Protein AF-E5RIB2-F1 (afdb_monomer_lite)

Foldseek 3Di:
DVVVVVVVVVVVVVVVVVVVVVVVVVVVVVVVVVVVCCVVVVLAADDPVDPQKDKDWDWDQDQQWIKIWIKIFGHDPPDPPDDTPIDFHAHNVSHGQMDIDDDGLVVCVVPVVCSCVRCVVNVVSHD

Sequence (127 aa):
MVISVLAAAVSLLYFSVVIIRNKYGRLTRDKKFQRYLARVTDIEATDTNNPNVNYGIVVDCGSSGSRVFVYCWPRHNGNPHDLLDIRQMRDKNRKPVVMKIKPGISEFATSPEKVSDYISPLLNFAA

InterPro domains:
  IPR000407 Nucleoside phosphatase GDA1/CD39 [PF01150] (49-126)
  IPR000407 Nucleoside phosphatase GDA1/CD39 [PTHR11782] (5-126)

Radius of gyration: 26.21 Å; chains: 1; bounding box: 69×36×65 Å

Secondary structure (DSSP, 8-state):
-HHHHHHHHHHHHHHHHHHHHHHHHHHHHHHHHHHHHHHHH--PPP-TT-TTEEEEEEEEEETTEEEEEEEEEEPP-S-TTPPP--EE-B-TTS-B-EEE-SS-GGGGTT-GGGHHHHHHHHHHHH-

pLDDT: mean 93.94, std 5.9, range [70.38, 98.62]

Organism: Homo sapiens (NCBI:txid9606)

Structure (mmCIF, N/CA/C/O backbone):
data_AF-E5RIB2-F1
#
_entry.id   AF-E5RIB2-F1
#
loop_
_atom_site.group_PDB
_atom_site.id
_atom_site.type_symbol
_atom_site.label_atom_id
_atom_site.label_alt_id
_atom_site.label_comp_id
_atom_site.label_asym_id
_atom_site.label_entity_id
_atom_site.label_seq_id
_atom_site.pdbx_PDB_ins_code
_atom_site.Cartn_x
_atom_site.Cartn_y
_atom_site.Cartn_z
_atom_site.occupancy
_atom_site.B_iso_or_equiv
_atom_site.auth_seq_id
_atom_site.auth_comp_id
_atom_site.auth_asym_id
_atom_site.auth_atom_id
_atom_site.pdbx_PDB_model_num
ATOM 1 N N . MET A 1 1 ? 55.031 19.728 -34.827 1.00 70.38 1 MET A N 1
ATOM 2 C CA . MET A 1 1 ? 54.217 18.568 -35.260 1.00 70.38 1 MET A CA 1
ATOM 3 C C . MET A 1 1 ? 53.771 17.690 -34.089 1.00 70.38 1 MET A C 1
ATOM 5 O O . MET A 1 1 ? 52.587 17.425 -33.976 1.00 70.38 1 MET A O 1
ATOM 9 N N . VAL A 1 2 ? 54.662 17.277 -33.179 1.00 78.50 2 VAL A N 1
ATOM 10 C CA . VAL A 1 2 ? 54.293 16.397 -32.045 1.00 78.50 2 VAL A CA 1
ATOM 11 C C . VAL A 1 2 ? 53.348 17.074 -31.037 1.00 78.50 2 VAL A C 1
ATOM 13 O O . VAL A 1 2 ? 52.332 16.496 -30.670 1.00 78.50 2 VAL A O 1
ATOM 16 N N . ILE A 1 3 ? 53.618 18.328 -30.655 1.00 82.75 3 ILE A N 1
ATOM 17 C CA . ILE A 1 3 ? 52.789 19.084 -29.691 1.00 82.75 3 ILE A CA 1
ATOM 18 C C . ILE A 1 3 ? 51.365 19.309 -30.220 1.00 82.75 3 ILE A C 1
ATOM 20 O O . ILE A 1 3 ? 50.396 19.142 -29.487 1.00 82.75 3 ILE A O 1
ATOM 24 N N . SER A 1 4 ? 51.225 19.637 -31.506 1.00 82.25 4 SER A N 1
ATOM 25 C CA . SER A 1 4 ? 49.922 19.848 -32.144 1.00 82.25 4 SER A CA 1
ATOM 26 C C . SER A 1 4 ? 49.103 18.558 -32.235 1.00 82.25 4 SER A C 1
ATOM 28 O O . SER A 1 4 ? 47.893 18.589 -32.034 1.00 82.25 4 SER A O 1
ATOM 30 N N . VAL A 1 5 ? 49.756 17.415 -32.476 1.00 89.19 5 VAL A N 1
ATOM 31 C CA . VAL A 1 5 ? 49.099 16.097 -32.474 1.00 89.19 5 VAL A CA 1
ATOM 32 C C . VAL A 1 5 ? 48.643 15.716 -31.062 1.00 89.19 5 VAL A C 1
ATOM 34 O O . VAL A 1 5 ? 47.512 15.270 -30.886 1.00 89.19 5 VAL A O 1
ATOM 37 N N . LEU A 1 6 ? 49.475 15.960 -30.045 1.00 90.31 6 LEU A N 1
ATOM 38 C CA . LEU A 1 6 ? 49.123 15.740 -28.638 1.00 90.31 6 LEU A CA 1
ATOM 39 C C . LEU A 1 6 ? 47.939 16.610 -28.195 1.00 90.31 6 LEU A C 1
ATOM 41 O O . LEU A 1 6 ? 46.993 16.102 -27.597 1.00 90.31 6 LEU A O 1
ATOM 45 N N . ALA A 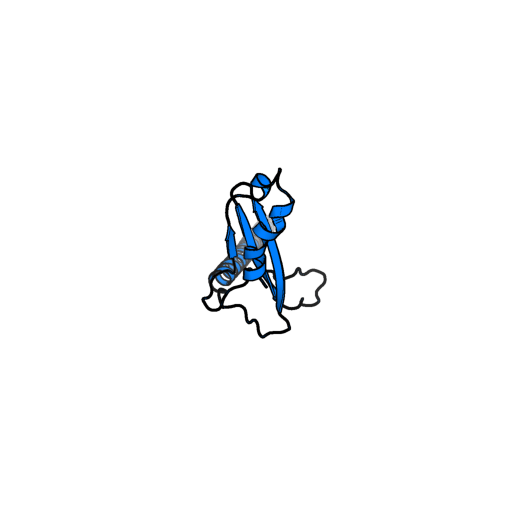1 7 ? 47.947 17.899 -28.541 1.00 90.00 7 ALA A N 1
ATOM 46 C CA . ALA A 1 7 ? 46.851 18.813 -28.226 1.00 90.00 7 ALA A CA 1
ATOM 47 C C . ALA A 1 7 ? 45.532 18.395 -28.902 1.00 90.00 7 ALA A C 1
ATOM 49 O O . ALA A 1 7 ? 44.472 18.425 -28.269 1.00 90.00 7 ALA A O 1
ATOM 50 N N . ALA A 1 8 ? 45.590 17.950 -30.161 1.00 91.50 8 ALA A N 1
ATOM 51 C CA . ALA A 1 8 ? 44.427 17.430 -30.875 1.00 91.50 8 ALA A CA 1
ATOM 52 C C . ALA A 1 8 ? 43.883 16.143 -30.229 1.00 91.50 8 ALA A C 1
ATOM 54 O O . ALA A 1 8 ? 42.672 16.018 -30.040 1.00 91.50 8 ALA A O 1
ATOM 55 N N . ALA A 1 9 ? 44.762 15.222 -29.821 1.00 92.50 9 ALA A N 1
ATOM 56 C CA . ALA A 1 9 ? 44.374 13.984 -29.146 1.00 92.50 9 ALA A CA 1
ATOM 57 C C . ALA A 1 9 ? 43.713 14.243 -27.780 1.00 92.50 9 ALA A C 1
ATOM 59 O O . ALA A 1 9 ? 42.668 13.664 -27.482 1.00 92.50 9 ALA A O 1
ATOM 60 N N . VAL A 1 10 ? 44.265 15.160 -26.976 1.00 93.81 10 VAL A N 1
ATOM 61 C CA . VAL A 1 10 ? 43.679 15.563 -25.684 1.00 93.81 10 VAL A CA 1
ATOM 62 C 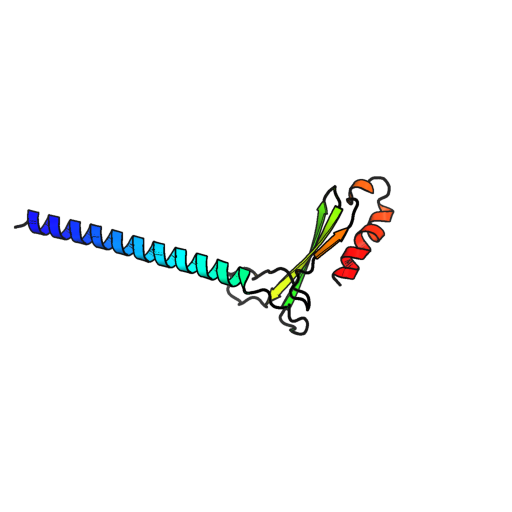C . VAL A 1 10 ? 42.321 16.234 -25.882 1.00 93.81 10 VAL A C 1
ATOM 64 O O . VAL A 1 10 ? 41.378 15.938 -25.150 1.00 93.81 10 VAL A O 1
ATOM 67 N N . SER A 1 11 ? 42.188 17.085 -26.901 1.00 92.25 11 SER A N 1
ATOM 68 C CA . SER A 1 11 ? 40.917 17.743 -27.223 1.00 92.25 11 SER A CA 1
ATOM 69 C C . SER A 1 11 ? 39.846 16.722 -27.621 1.00 92.25 11 SER A C 1
ATOM 71 O O . SER A 1 11 ? 38.732 16.768 -27.104 1.00 92.25 11 SER A O 1
ATOM 73 N N . LEU A 1 12 ? 40.184 15.746 -28.470 1.00 94.31 12 LEU A N 1
ATOM 74 C CA . LEU A 1 12 ? 39.289 14.643 -28.848 1.00 94.31 12 LEU A CA 1
ATOM 75 C C . LEU A 1 12 ? 38.868 13.791 -27.643 1.00 94.31 12 LEU A C 1
ATOM 77 O O . LEU A 1 12 ? 37.688 13.461 -27.495 1.00 94.31 12 LEU A O 1
ATOM 81 N N . LEU A 1 13 ? 39.805 13.473 -26.748 1.00 93.62 13 LEU A N 1
ATOM 82 C CA . LEU A 1 13 ? 39.509 12.775 -25.495 1.00 93.62 13 LEU A CA 1
ATOM 83 C C . LEU A 1 13 ? 38.560 13.592 -24.612 1.00 93.62 13 LEU A C 1
ATOM 85 O O . LEU A 1 13 ? 37.562 13.061 -24.132 1.00 93.62 13 LEU A O 1
ATOM 89 N N . TYR A 1 14 ? 38.795 14.894 -24.464 1.00 94.38 14 TYR A N 1
ATOM 90 C CA . TYR A 1 14 ? 37.913 15.770 -23.699 1.00 94.38 14 TYR A CA 1
ATOM 91 C C . TYR A 1 14 ? 36.495 15.821 -24.289 1.00 94.38 14 TYR A C 1
ATOM 93 O O . TYR A 1 14 ? 35.518 15.585 -23.574 1.00 94.38 14 TYR A O 1
ATOM 101 N N . PHE A 1 15 ? 36.362 16.048 -25.601 1.00 92.62 15 PHE A N 1
ATOM 102 C CA . PHE A 1 15 ? 35.056 16.083 -26.266 1.00 92.62 15 PHE A CA 1
ATOM 103 C C . PHE A 1 15 ? 34.325 14.742 -26.191 1.00 92.62 15 PHE A C 1
ATOM 105 O O . PHE A 1 15 ? 33.119 14.724 -25.935 1.00 92.62 15 PHE A O 1
ATOM 112 N N . SER A 1 16 ? 35.029 13.618 -26.348 1.00 90.25 16 SER A N 1
ATOM 113 C CA . SER A 1 16 ? 34.409 12.295 -26.219 1.00 90.25 16 SER A CA 1
ATOM 114 C C . SER A 1 16 ? 33.870 12.066 -24.804 1.00 90.25 16 SER A C 1
ATOM 116 O O . SER A 1 16 ? 32.717 11.657 -24.658 1.00 90.25 16 SER A O 1
ATOM 118 N N . VAL A 1 17 ? 34.617 12.444 -23.760 1.00 90.88 17 VAL A N 1
ATOM 119 C CA . VAL A 1 17 ? 34.146 12.388 -22.365 1.00 90.88 17 VAL A CA 1
ATOM 120 C C . VAL A 1 17 ? 32.916 13.277 -22.148 1.00 90.88 17 VAL A C 1
ATOM 122 O O . VAL A 1 17 ? 31.953 12.836 -21.516 1.00 90.88 17 VAL A O 1
ATOM 125 N N . VAL A 1 18 ? 32.897 14.501 -22.685 1.00 91.25 18 VAL A N 1
ATOM 126 C CA . VAL A 1 18 ? 31.745 15.417 -22.567 1.00 91.25 18 VAL A CA 1
ATOM 127 C C . VAL A 1 18 ? 30.501 14.843 -23.252 1.00 91.25 18 VAL A C 1
ATOM 129 O O . VAL A 1 18 ? 29.425 14.818 -22.648 1.00 91.25 18 VAL A O 1
ATOM 132 N N . ILE A 1 19 ? 30.634 14.330 -24.478 1.00 90.12 19 ILE A N 1
ATOM 133 C CA . ILE A 1 19 ? 29.525 13.723 -25.232 1.00 90.12 19 ILE A CA 1
ATOM 134 C C . ILE A 1 19 ? 28.993 12.488 -24.504 1.00 90.12 19 ILE A C 1
ATOM 136 O O . ILE A 1 19 ? 27.779 12.343 -24.343 1.00 90.12 19 ILE A O 1
ATOM 140 N N . ILE A 1 20 ? 29.887 11.622 -24.020 1.00 88.56 20 ILE A N 1
ATOM 141 C CA . ILE A 1 20 ? 29.528 10.422 -23.263 1.00 88.56 20 ILE A CA 1
ATOM 142 C C . ILE A 1 20 ? 28.758 10.810 -21.996 1.00 88.56 20 ILE A C 1
ATOM 144 O O . ILE A 1 20 ? 27.645 10.319 -21.786 1.00 88.56 20 ILE A O 1
ATOM 148 N N . ARG A 1 21 ? 29.279 11.743 -21.186 1.00 87.62 21 ARG A N 1
ATOM 149 C CA . ARG A 1 21 ? 28.597 12.222 -19.970 1.00 87.62 21 ARG A CA 1
ATOM 150 C C . ARG A 1 21 ? 27.220 12.805 -20.281 1.00 87.62 21 ARG A C 1
ATOM 152 O O . ARG A 1 21 ? 26.262 12.486 -19.578 1.00 87.62 21 ARG A O 1
ATOM 159 N N . ASN A 1 22 ? 27.096 13.604 -21.340 1.00 86.06 22 ASN A N 1
ATOM 160 C CA . ASN A 1 22 ? 25.817 14.188 -21.739 1.00 86.06 22 ASN A CA 1
ATOM 161 C C . ASN A 1 22 ? 24.812 13.111 -22.190 1.00 86.06 22 ASN A C 1
ATOM 163 O O . ASN A 1 22 ? 23.652 13.130 -21.778 1.00 86.06 22 ASN A O 1
ATOM 167 N N . LYS A 1 23 ? 25.260 12.117 -22.969 1.00 85.00 23 LYS A N 1
ATOM 168 C CA . LYS A 1 23 ? 24.421 10.996 -23.420 1.00 85.00 23 LYS A CA 1
ATOM 169 C C . LYS A 1 23 ? 23.926 10.153 -22.242 1.00 85.00 23 LYS A C 1
ATOM 171 O O . LYS A 1 23 ? 22.726 9.903 -22.150 1.00 85.00 23 LYS A O 1
ATOM 176 N N . TYR A 1 24 ? 24.807 9.771 -21.315 1.00 78.88 24 TYR A N 1
ATOM 177 C CA . TYR A 1 24 ? 24.416 9.042 -20.100 1.00 78.88 24 TYR A CA 1
ATOM 178 C C . TYR A 1 24 ? 23.488 9.868 -19.200 1.00 78.88 24 TYR A C 1
ATOM 180 O O . TYR A 1 24 ? 22.497 9.341 -18.686 1.00 78.88 24 TYR A O 1
ATOM 188 N N . GLY A 1 25 ? 23.753 11.170 -19.052 1.00 78.25 25 GLY A N 1
ATOM 189 C CA . GLY A 1 25 ? 22.884 12.094 -18.325 1.00 78.25 25 GLY A CA 1
ATOM 190 C C . GLY A 1 25 ? 21.478 12.154 -18.924 1.00 78.25 25 GLY A C 1
ATOM 191 O O . GLY A 1 25 ? 20.493 11.979 -18.204 1.00 78.25 25 GLY A O 1
ATOM 192 N N . ARG A 1 26 ? 21.373 12.315 -20.249 1.00 78.81 26 ARG A N 1
ATOM 193 C CA . ARG A 1 26 ? 20.095 12.336 -20.974 1.00 78.81 26 ARG A CA 1
ATOM 194 C C . ARG A 1 26 ? 19.335 11.017 -20.827 1.00 78.81 26 ARG A C 1
ATOM 196 O O . ARG A 1 26 ? 18.198 11.047 -20.375 1.00 78.81 26 ARG A O 1
ATOM 203 N N . LEU A 1 27 ? 19.986 9.877 -21.072 1.00 82.62 27 LEU A N 1
ATOM 204 C CA . LEU A 1 27 ? 19.381 8.547 -20.910 1.00 82.62 27 LEU A CA 1
ATOM 205 C C . LEU A 1 27 ? 18.833 8.319 -19.493 1.00 82.62 27 LEU A C 1
ATOM 207 O O . LEU A 1 27 ? 17.756 7.751 -19.317 1.00 82.62 27 LEU A O 1
ATOM 211 N N . THR A 1 28 ? 19.561 8.769 -18.470 1.00 80.31 28 THR A N 1
ATOM 212 C CA . THR A 1 28 ? 19.129 8.623 -17.073 1.00 80.31 28 THR A CA 1
ATOM 213 C C . THR A 1 28 ? 17.916 9.500 -16.765 1.00 80.31 28 THR A C 1
ATOM 215 O O . THR A 1 28 ? 16.988 9.041 -16.097 1.00 80.31 28 THR A O 1
ATOM 218 N N . ARG A 1 29 ? 17.891 10.748 -17.258 1.00 82.56 29 ARG A N 1
ATOM 219 C CA . ARG A 1 29 ? 16.715 11.626 -17.134 1.00 82.56 29 ARG A CA 1
ATOM 220 C C . ARG A 1 29 ? 15.503 11.038 -17.847 1.00 82.56 29 ARG A C 1
ATOM 222 O O . ARG A 1 29 ? 14.435 11.005 -17.247 1.00 82.56 29 ARG A O 1
ATOM 229 N N . ASP A 1 30 ? 15.683 10.520 -19.058 1.00 89.44 30 ASP A N 1
ATOM 230 C CA . ASP A 1 30 ? 14.596 9.934 -19.842 1.00 89.44 30 ASP A CA 1
ATOM 231 C C . ASP A 1 30 ? 14.005 8.721 -19.107 1.00 89.44 30 ASP A C 1
ATOM 233 O O . ASP A 1 30 ? 12.793 8.639 -18.937 1.00 89.44 30 ASP A O 1
ATOM 237 N N . LYS A 1 31 ? 14.837 7.840 -18.529 1.00 89.62 31 LYS A N 1
ATOM 238 C CA . LYS A 1 31 ? 14.355 6.728 -17.683 1.00 89.62 31 LYS A CA 1
ATOM 239 C C . LYS A 1 31 ? 13.582 7.199 -16.449 1.00 89.62 31 LYS A C 1
ATOM 241 O O . LYS A 1 31 ? 12.553 6.613 -16.116 1.00 89.62 31 LYS A O 1
ATOM 246 N N . LYS A 1 32 ? 14.065 8.233 -15.748 1.00 90.50 32 LYS A N 1
ATOM 247 C CA . LYS A 1 32 ? 13.348 8.805 -14.592 1.00 90.50 32 LYS A CA 1
ATOM 248 C C . LYS A 1 32 ? 11.996 9.379 -15.012 1.00 90.50 32 LYS A C 1
ATOM 250 O O . LYS A 1 32 ? 11.007 9.148 -14.324 1.00 90.50 32 LYS A O 1
ATOM 255 N N . PHE A 1 33 ? 11.956 10.070 -16.147 1.00 92.06 33 PHE A N 1
ATOM 256 C CA . PHE A 1 33 ? 10.735 10.636 -16.705 1.00 92.06 33 PHE A CA 1
ATOM 257 C C . PHE A 1 33 ? 9.729 9.549 -17.100 1.00 92.06 33 PHE A C 1
ATOM 259 O O . PHE A 1 33 ? 8.568 9.635 -16.718 1.00 92.06 33 PHE A O 1
ATOM 266 N N . GLN A 1 34 ? 10.178 8.474 -17.754 1.00 91.44 34 GLN A N 1
ATOM 267 C CA . GLN A 1 34 ? 9.317 7.335 -18.088 1.00 91.44 34 GLN A CA 1
ATOM 268 C C . GLN A 1 34 ? 8.740 6.652 -16.840 1.00 91.44 34 GLN A C 1
ATOM 270 O O . GLN A 1 34 ? 7.550 6.361 -16.798 1.00 91.44 34 GLN A O 1
ATOM 275 N N . ARG A 1 35 ? 9.542 6.457 -15.783 1.00 88.81 35 ARG A N 1
ATOM 276 C CA . ARG A 1 35 ? 9.047 5.914 -14.501 1.00 88.81 35 ARG A CA 1
ATOM 277 C C . ARG A 1 35 ? 8.012 6.823 -13.841 1.00 88.81 35 ARG A C 1
ATOM 279 O O . ARG A 1 35 ? 7.042 6.330 -13.274 1.00 88.81 35 ARG A O 1
ATOM 286 N N . TYR A 1 36 ? 8.231 8.136 -13.897 1.00 89.12 36 TYR A N 1
ATOM 287 C CA . TYR A 1 36 ? 7.270 9.112 -13.396 1.00 89.12 36 TYR A CA 1
ATOM 288 C C . TYR A 1 36 ? 5.948 9.025 -14.162 1.00 89.12 36 TYR A C 1
ATOM 290 O O . TYR A 1 36 ? 4.903 8.883 -13.534 1.00 89.12 36 TYR A O 1
ATOM 298 N N . LEU A 1 37 ? 6.002 9.037 -15.498 1.00 91.25 37 LEU A N 1
ATOM 299 C CA . LEU A 1 37 ? 4.811 8.908 -16.334 1.00 91.25 37 LEU A CA 1
ATOM 300 C C . LEU A 1 37 ? 4.071 7.605 -16.046 1.00 91.25 37 LEU A C 1
ATOM 302 O O . LEU A 1 37 ? 2.893 7.667 -15.722 1.00 91.25 37 LEU A O 1
ATOM 306 N N . ALA A 1 38 ? 4.772 6.467 -16.042 1.00 87.19 38 ALA A N 1
ATOM 307 C CA . ALA A 1 38 ? 4.178 5.169 -15.742 1.00 87.19 38 ALA A CA 1
ATOM 308 C C . ALA A 1 38 ? 3.428 5.176 -14.401 1.00 87.19 38 ALA A C 1
ATOM 310 O O . ALA A 1 38 ? 2.287 4.743 -14.339 1.00 87.19 38 ALA A O 1
ATOM 311 N N . ARG A 1 39 ? 4.005 5.746 -13.333 1.00 86.06 39 ARG A N 1
ATOM 312 C CA . ARG A 1 39 ? 3.338 5.816 -12.020 1.00 86.06 39 ARG A CA 1
ATOM 313 C C . ARG A 1 39 ? 2.077 6.686 -12.017 1.00 86.06 39 ARG A C 1
ATOM 315 O O . ARG A 1 39 ? 1.171 6.433 -11.227 1.00 86.06 39 ARG A O 1
ATOM 322 N N . VAL A 1 40 ? 2.045 7.741 -12.828 1.00 86.50 40 VAL A N 1
ATOM 323 C CA . VAL A 1 40 ? 0.913 8.678 -12.893 1.00 86.50 40 VAL A CA 1
ATOM 324 C C . VAL A 1 40 ? -0.192 8.158 -13.814 1.00 86.50 40 VAL A C 1
ATOM 326 O O . VAL A 1 40 ? -1.363 8.427 -13.556 1.00 86.50 40 VAL A O 1
ATOM 329 N N . THR A 1 41 ? 0.159 7.408 -14.860 1.00 84.25 41 THR A N 1
ATOM 330 C CA . THR A 1 41 ? -0.798 6.874 -15.838 1.00 84.25 41 THR A CA 1
ATOM 331 C C . THR A 1 41 ? -1.325 5.492 -15.476 1.00 84.25 41 THR A C 1
ATOM 333 O O . THR A 1 41 ? -2.434 5.153 -15.869 1.00 84.25 41 THR A O 1
ATOM 336 N N . ASP A 1 42 ? -0.556 4.688 -14.741 1.00 80.62 42 ASP A N 1
ATOM 337 C CA . ASP A 1 42 ? -0.937 3.329 -14.353 1.00 80.62 42 ASP A CA 1
ATOM 338 C C . ASP A 1 42 ? -1.844 3.353 -13.113 1.00 80.62 42 ASP A C 1
ATOM 340 O O . ASP A 1 42 ? -1.441 3.108 -11.971 1.00 80.62 42 ASP A O 1
ATOM 344 N N . ILE A 1 43 ? -3.081 3.783 -13.356 1.00 87.88 43 ILE A N 1
ATOM 345 C CA . ILE A 1 43 ? -4.145 3.941 -12.358 1.00 87.88 43 ILE A CA 1
ATOM 346 C C . ILE A 1 43 ? -5.337 3.031 -12.644 1.00 87.88 43 ILE A C 1
ATOM 348 O O . ILE A 1 43 ? -6.405 3.241 -12.073 1.00 87.88 43 ILE A O 1
ATOM 352 N N . GLU A 1 44 ? -5.181 2.057 -13.535 1.00 93.50 44 GLU A N 1
ATOM 353 C CA . GLU A 1 44 ? -6.260 1.140 -13.879 1.00 93.50 44 GLU A CA 1
ATOM 354 C C . GLU A 1 44 ? -6.700 0.308 -12.669 1.00 93.50 44 GLU A C 1
ATOM 356 O O . GLU A 1 44 ? -5.952 0.109 -11.706 1.00 93.50 44 GLU A O 1
ATOM 361 N N . ALA A 1 45 ? -7.962 -0.122 -12.693 1.00 96.69 45 ALA A N 1
ATOM 362 C CA . ALA A 1 45 ? -8.512 -0.964 -11.641 1.00 96.69 45 ALA A CA 1
ATOM 363 C C . ALA A 1 45 ? -7.727 -2.281 -11.571 1.00 96.69 45 ALA A C 1
ATOM 365 O O . ALA A 1 45 ? -7.355 -2.848 -12.599 1.00 96.69 45 ALA A O 1
ATOM 366 N N . THR A 1 46 ? -7.477 -2.780 -10.360 1.00 96.81 46 THR A N 1
ATOM 367 C CA . THR A 1 46 ? -6.823 -4.078 -10.193 1.00 96.81 46 THR A CA 1
ATOM 368 C C . THR A 1 46 ? -7.768 -5.172 -10.687 1.00 96.81 46 THR A C 1
ATOM 370 O O . THR A 1 46 ? -8.897 -5.270 -10.210 1.00 96.81 46 THR A O 1
ATOM 373 N N . ASP A 1 47 ? -7.311 -6.007 -11.620 1.00 96.94 47 ASP A N 1
ATOM 374 C CA . ASP A 1 47 ? -8.081 -7.161 -12.088 1.00 96.94 47 ASP A CA 1
ATOM 375 C C . ASP A 1 47 ? -8.112 -8.254 -11.013 1.00 96.94 47 ASP A C 1
ATOM 377 O O . ASP A 1 47 ? -7.153 -9.004 -10.831 1.00 96.94 47 ASP A O 1
ATOM 381 N N . THR A 1 48 ? -9.227 -8.332 -10.287 1.00 96.44 48 THR A N 1
ATOM 382 C CA . THR A 1 48 ? -9.444 -9.301 -9.206 1.00 96.44 48 THR A CA 1
ATOM 383 C C . THR A 1 48 ? -9.738 -10.716 -9.697 1.00 96.44 48 THR A C 1
ATOM 385 O O . THR A 1 48 ? -9.778 -11.631 -8.882 1.00 96.44 48 THR A O 1
ATOM 388 N N . ASN A 1 49 ? -9.958 -10.919 -11.001 1.00 97.19 49 ASN A N 1
ATOM 389 C CA . ASN A 1 49 ? -10.183 -12.252 -11.565 1.00 97.19 49 ASN A CA 1
ATOM 390 C C . ASN A 1 49 ? -8.878 -12.924 -12.008 1.00 97.19 49 ASN A C 1
ATOM 392 O O . ASN A 1 49 ? -8.886 -14.107 -12.344 1.00 97.19 49 ASN A O 1
ATOM 396 N N . ASN A 1 50 ? -7.760 -12.193 -12.029 1.00 97.19 50 ASN A N 1
ATOM 397 C CA . ASN A 1 50 ? -6.475 -12.733 -12.444 1.00 97.19 50 ASN A CA 1
ATOM 398 C C . ASN A 1 50 ? -5.816 -13.526 -11.299 1.00 97.19 50 ASN A C 1
ATOM 400 O O . ASN A 1 50 ? -5.320 -12.921 -10.346 1.00 97.19 50 ASN A O 1
ATOM 404 N N . PRO A 1 51 ? -5.694 -14.863 -11.408 1.00 96.69 51 PRO A N 1
ATOM 405 C CA . PRO A 1 51 ? -5.125 -15.691 -10.344 1.00 96.69 51 PRO A CA 1
ATOM 406 C C . PRO A 1 51 ? -3.610 -15.499 -10.162 1.00 96.69 51 PRO A C 1
ATOM 408 O O . PRO A 1 51 ? -3.029 -16.046 -9.230 1.00 96.69 51 PRO A O 1
ATOM 411 N N . ASN A 1 52 ? -2.943 -14.756 -11.052 1.00 97.38 52 ASN A N 1
ATOM 412 C CA . ASN A 1 52 ? -1.516 -14.445 -10.939 1.00 97.38 52 ASN A CA 1
ATOM 413 C C . ASN A 1 52 ? -1.242 -13.152 -10.157 1.00 97.38 52 ASN A C 1
ATOM 415 O O . ASN A 1 52 ? -0.075 -12.775 -10.008 1.00 97.38 52 ASN A O 1
ATOM 419 N N . VAL A 1 53 ? -2.286 -12.457 -9.700 1.00 97.69 53 VAL A N 1
ATOM 420 C CA . VAL A 1 53 ? -2.161 -11.305 -8.809 1.00 97.69 53 VAL A CA 1
ATOM 421 C C . VAL A 1 53 ? -2.192 -11.801 -7.369 1.00 97.69 53 VAL A C 1
ATOM 423 O O . VAL A 1 53 ? -3.082 -12.539 -6.961 1.00 97.69 53 VAL A O 1
ATOM 426 N N . ASN A 1 54 ? -1.195 -11.386 -6.598 1.00 98.12 54 ASN A N 1
ATOM 427 C CA . ASN A 1 54 ? -1.093 -11.655 -5.171 1.00 98.12 54 ASN A CA 1
ATOM 428 C C . ASN A 1 54 ? -1.435 -10.383 -4.395 1.00 98.12 54 ASN A C 1
ATOM 430 O O . ASN A 1 54 ? -1.271 -9.281 -4.925 1.00 98.12 54 ASN A O 1
ATOM 434 N N . TYR A 1 55 ? -1.852 -10.536 -3.138 1.00 98.25 55 TYR A N 1
ATOM 435 C CA . TYR A 1 55 ? -2.322 -9.438 -2.295 1.00 98.25 55 TYR A CA 1
ATOM 436 C C . TYR A 1 55 ? -1.601 -9.408 -0.948 1.00 98.25 55 TYR A C 1
ATOM 438 O O . TYR A 1 55 ? -1.186 -10.440 -0.422 1.00 98.25 55 TYR A O 1
ATOM 446 N N . GLY A 1 56 ? -1.482 -8.213 -0.373 1.00 98.19 56 GLY A N 1
ATOM 447 C CA . GLY A 1 56 ? -0.952 -7.998 0.969 1.00 98.19 56 GLY A CA 1
ATOM 448 C C . GLY A 1 56 ? -1.667 -6.844 1.659 1.00 98.19 56 GLY A C 1
ATOM 449 O O . GLY A 1 56 ? -1.946 -5.821 1.038 1.00 98.19 56 GLY A O 1
ATOM 450 N N . ILE A 1 57 ? -1.959 -7.006 2.947 1.00 98.44 57 ILE A N 1
ATOM 451 C CA . ILE A 1 57 ? -2.693 -6.024 3.749 1.00 98.44 57 ILE A CA 1
ATOM 452 C C . ILE A 1 57 ? -1.759 -5.480 4.827 1.00 98.44 57 ILE A C 1
ATOM 454 O O . ILE A 1 57 ? -1.102 -6.246 5.530 1.00 98.44 57 ILE A O 1
ATOM 458 N N . VAL A 1 58 ? -1.712 -4.155 4.971 1.00 98.56 58 VAL A N 1
ATOM 459 C CA . VAL A 1 58 ? -0.974 -3.481 6.047 1.00 98.56 58 VAL A CA 1
ATOM 460 C C . VAL A 1 58 ? -1.929 -2.581 6.814 1.00 98.56 58 VAL A C 1
ATOM 462 O O . VAL A 1 58 ? -2.601 -1.739 6.217 1.00 98.56 58 VAL A O 1
ATOM 465 N N . VAL A 1 59 ? -1.959 -2.730 8.138 1.00 98.38 59 VAL A N 1
ATOM 466 C CA . VAL A 1 59 ? -2.688 -1.832 9.037 1.00 98.38 59 VAL A CA 1
ATOM 467 C C . VAL A 1 59 ? -1.691 -0.919 9.755 1.00 98.38 59 VAL A C 1
ATOM 469 O O . VAL A 1 59 ? -0.884 -1.373 10.559 1.00 98.38 59 VAL A O 1
ATOM 472 N N . ASP A 1 60 ? -1.748 0.376 9.453 1.00 98.50 60 ASP A N 1
ATOM 473 C CA . ASP A 1 60 ? -1.015 1.442 10.143 1.00 98.50 60 ASP A CA 1
ATOM 474 C C . ASP A 1 60 ? -1.792 1.863 11.397 1.00 98.50 60 ASP A C 1
ATOM 476 O O . ASP A 1 60 ? -2.824 2.532 11.299 1.00 98.50 60 ASP A O 1
ATOM 480 N N . CYS A 1 61 ? -1.308 1.458 12.571 1.00 98.00 61 CYS A N 1
ATOM 481 C CA . CYS A 1 61 ? -1.927 1.712 13.873 1.00 98.00 61 CYS A CA 1
ATOM 482 C C . CYS A 1 61 ? -1.411 3.003 14.526 1.00 98.00 61 CYS A C 1
ATOM 484 O O . CYS A 1 61 ? -0.763 2.979 15.572 1.00 98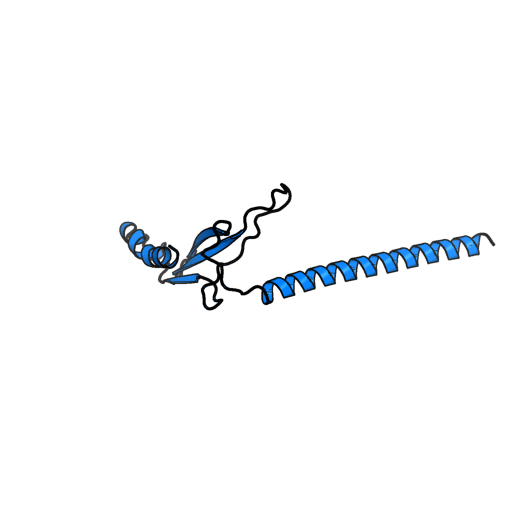.00 61 CYS A O 1
ATOM 486 N N . GLY A 1 62 ? -1.710 4.147 13.910 1.00 97.38 62 GLY A N 1
ATOM 487 C CA . GLY A 1 62 ? -1.353 5.455 14.455 1.00 97.38 62 GLY A CA 1
ATOM 4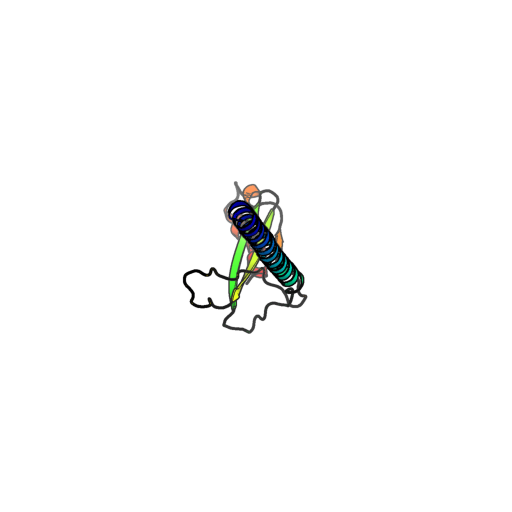88 C C . GLY A 1 62 ? -2.182 5.869 15.680 1.00 97.38 62 GLY A C 1
ATOM 489 O O . GLY A 1 62 ? -3.335 5.469 15.848 1.00 97.38 62 GLY A O 1
ATOM 490 N N . SER A 1 63 ? -1.631 6.772 16.497 1.00 97.00 63 SER A N 1
ATOM 491 C CA . SER A 1 63 ? -2.302 7.314 17.696 1.00 97.00 63 SER A CA 1
ATOM 492 C C . SER A 1 63 ? -3.605 8.068 17.393 1.00 97.00 63 SER A C 1
ATOM 494 O O . SER A 1 63 ? -4.549 8.030 18.169 1.00 97.00 63 SER A O 1
ATOM 496 N N . SER A 1 64 ? -3.700 8.727 16.233 1.00 97.25 64 SER A N 1
ATOM 497 C CA . SER A 1 64 ? -4.905 9.470 15.813 1.00 97.25 64 SER A CA 1
ATOM 498 C C . SER A 1 64 ? -5.947 8.627 15.067 1.00 97.25 64 SER A C 1
ATOM 500 O O . SER A 1 64 ? -6.935 9.176 14.567 1.00 97.25 64 SER A O 1
ATOM 502 N N . GLY A 1 65 ? -5.692 7.331 14.888 1.00 98.31 65 GLY A N 1
ATOM 503 C CA . GLY A 1 65 ? -6.537 6.424 14.119 1.00 98.31 65 GLY A CA 1
ATOM 504 C C . GLY A 1 65 ? -5.736 5.392 13.340 1.00 98.31 65 GLY A C 1
ATOM 505 O O . GLY A 1 65 ? -4.601 5.663 12.938 1.00 98.31 65 GLY A O 1
ATOM 506 N N . SER A 1 66 ? -6.374 4.258 13.065 1.00 98.62 66 SER A N 1
ATOM 507 C CA . SER A 1 66 ? -5.804 3.183 12.253 1.00 98.62 66 SER A CA 1
ATOM 508 C C . SER A 1 66 ? -6.231 3.282 10.788 1.00 98.62 66 SER A C 1
ATOM 510 O O . SER A 1 66 ? -7.348 3.711 10.478 1.00 98.62 66 SER A O 1
ATOM 512 N N . ARG A 1 67 ? -5.340 2.893 9.872 1.00 98.62 67 ARG A N 1
ATOM 513 C CA . ARG A 1 67 ? -5.595 2.855 8.424 1.00 98.62 67 ARG A CA 1
ATOM 514 C C . ARG A 1 67 ? -5.226 1.497 7.859 1.00 98.62 67 ARG A C 1
ATOM 516 O O . ARG A 1 67 ? -4.161 0.993 8.186 1.00 98.62 67 ARG A O 1
ATOM 523 N N . VAL A 1 68 ? -6.048 0.955 6.972 1.00 98.62 68 VAL A N 1
ATOM 524 C CA . VAL A 1 68 ? -5.708 -0.242 6.195 1.00 98.62 68 VAL A CA 1
ATOM 525 C C . VAL A 1 68 ? -5.335 0.143 4.773 1.00 98.62 68 VAL A C 1
ATOM 527 O O . VAL A 1 68 ? -6.010 0.966 4.156 1.00 98.62 68 VAL A O 1
ATOM 530 N N . PHE A 1 69 ? -4.266 -0.458 4.264 1.00 98.56 69 PHE A N 1
ATOM 531 C CA . PHE A 1 69 ? -3.819 -0.359 2.882 1.00 98.56 69 PHE A CA 1
ATOM 532 C C . PHE A 1 69 ? -3.800 -1.758 2.278 1.00 98.56 69 PHE A C 1
ATOM 534 O O . PHE A 1 69 ? -3.195 -2.666 2.852 1.00 98.56 69 PHE A O 1
ATOM 541 N N . VAL A 1 70 ? -4.427 -1.916 1.114 1.00 98.50 70 VAL A N 1
ATOM 542 C CA . VAL A 1 70 ? -4.340 -3.156 0.339 1.00 98.50 70 VAL A CA 1
ATOM 543 C C . VAL A 1 70 ? -3.354 -2.952 -0.805 1.00 98.50 70 VAL A C 1
ATOM 545 O O . VAL A 1 70 ? -3.455 -1.996 -1.580 1.00 98.50 70 VAL A O 1
ATOM 548 N N . TYR A 1 71 ? -2.378 -3.845 -0.893 1.00 98.25 71 TYR A N 1
ATOM 549 C CA . TYR A 1 71 ? -1.362 -3.892 -1.933 1.00 98.25 71 TYR A CA 1
ATOM 550 C C . TYR A 1 71 ? -1.553 -5.130 -2.796 1.00 98.25 71 TYR A C 1
ATOM 552 O O . TYR A 1 71 ? -2.056 -6.151 -2.331 1.00 98.25 71 TYR A O 1
ATOM 560 N N . CYS A 1 72 ? -1.106 -5.044 -4.041 1.00 98.00 72 CYS A N 1
ATOM 561 C CA . CYS A 1 72 ? -1.065 -6.163 -4.962 1.00 98.00 72 CYS A CA 1
ATOM 562 C C . CYS A 1 72 ? 0.247 -6.187 -5.750 1.00 98.00 72 CYS A C 1
ATOM 564 O O . CYS A 1 72 ? 0.880 -5.147 -5.955 1.00 98.00 72 CYS A O 1
ATOM 566 N N . TRP A 1 73 ? 0.647 -7.370 -6.206 1.00 98.12 73 TRP A N 1
ATOM 567 C CA . TRP A 1 73 ? 1.787 -7.557 -7.105 1.00 98.12 73 TRP A CA 1
ATOM 568 C C . TRP A 1 73 ? 1.555 -8.754 -8.033 1.00 98.12 73 TRP A C 1
ATOM 570 O O . TRP A 1 73 ? 0.936 -9.745 -7.627 1.00 98.12 73 TRP A O 1
ATOM 580 N N . PRO A 1 74 ? 2.046 -8.698 -9.282 1.00 97.50 74 PRO A N 1
ATOM 581 C CA . PRO A 1 74 ? 1.989 -9.838 -10.182 1.00 97.50 74 PRO A CA 1
ATOM 582 C C . PRO A 1 74 ? 2.931 -10.953 -9.710 1.00 97.50 74 PRO A C 1
ATOM 584 O O . PRO A 1 74 ? 3.795 -10.759 -8.849 1.00 97.50 74 PRO A O 1
ATOM 587 N N . ARG A 1 75 ? 2.801 -12.133 -10.320 1.00 97.56 75 ARG A N 1
ATOM 588 C CA . ARG A 1 75 ? 3.778 -13.215 -10.177 1.00 97.56 75 ARG A CA 1
ATOM 589 C C . ARG A 1 75 ? 5.194 -12.704 -10.469 1.00 97.56 75 ARG A C 1
ATOM 591 O O . ARG A 1 75 ? 5.425 -12.011 -11.457 1.00 97.56 75 ARG A O 1
ATOM 598 N N . HIS A 1 76 ? 6.139 -13.078 -9.608 1.00 97.31 76 HIS A N 1
ATOM 599 C CA . HIS A 1 76 ? 7.542 -12.705 -9.754 1.00 97.31 76 HIS A CA 1
ATOM 600 C C . HIS A 1 76 ? 8.126 -13.217 -11.081 1.00 97.31 76 HIS A C 1
ATOM 602 O O . HIS A 1 76 ? 7.810 -14.327 -11.513 1.00 97.31 76 HIS A O 1
ATOM 608 N N . ASN A 1 77 ? 9.006 -12.433 -11.706 1.00 96.50 77 ASN A N 1
ATOM 609 C CA . ASN A 1 77 ? 9.566 -12.738 -13.029 1.00 96.50 77 ASN A CA 1
ATOM 610 C C . ASN A 1 77 ? 10.639 -13.853 -13.019 1.00 96.50 77 ASN A C 1
ATOM 612 O O . ASN A 1 77 ? 11.109 -14.262 -14.076 1.00 96.50 77 ASN A O 1
ATOM 616 N N . GLY A 1 78 ? 11.025 -14.341 -11.836 1.00 97.56 78 GLY A N 1
ATOM 617 C CA . GLY A 1 78 ? 12.008 -15.414 -11.650 1.00 97.56 78 GLY A CA 1
ATOM 618 C C . GLY A 1 78 ? 13.467 -14.953 -11.581 1.00 97.56 78 GLY A C 1
ATOM 619 O O . GLY A 1 78 ? 14.334 -15.769 -11.283 1.00 97.56 78 GLY A O 1
ATOM 620 N N . ASN A 1 79 ? 13.756 -13.668 -11.796 1.00 97.94 79 ASN A N 1
ATOM 621 C CA . ASN A 1 79 ? 15.105 -13.122 -11.680 1.00 97.94 79 ASN A CA 1
ATOM 622 C C . ASN A 1 79 ? 15.456 -12.859 -10.203 1.00 97.94 79 ASN A C 1
ATOM 624 O O . ASN A 1 79 ? 14.838 -11.989 -9.596 1.00 97.94 79 ASN A O 1
ATOM 628 N N . PRO A 1 80 ? 16.464 -13.522 -9.610 1.00 96.94 80 PRO A N 1
ATOM 629 C CA . PRO A 1 80 ? 16.795 -13.366 -8.188 1.00 96.94 80 PRO A CA 1
ATOM 630 C C . PRO A 1 80 ? 17.288 -11.962 -7.797 1.00 96.94 80 PRO A C 1
ATOM 632 O O . PRO A 1 80 ? 17.410 -11.669 -6.611 1.00 96.94 80 PRO A O 1
ATOM 635 N N . HIS A 1 81 ? 17.600 -11.104 -8.771 1.00 97.75 81 HIS A N 1
ATOM 636 C CA . HIS A 1 81 ? 18.008 -9.719 -8.533 1.00 97.75 81 HIS A CA 1
ATOM 637 C C . HIS A 1 81 ? 16.851 -8.716 -8.556 1.00 97.75 81 HIS A C 1
ATOM 639 O O . HIS A 1 81 ? 17.060 -7.556 -8.196 1.00 97.75 81 HIS A O 1
ATOM 645 N N . ASP A 1 82 ? 15.660 -9.137 -8.981 1.00 96.88 82 ASP A N 1
ATOM 646 C CA . ASP A 1 82 ? 14.478 -8.286 -8.991 1.00 96.88 82 ASP A CA 1
ATOM 647 C C . ASP A 1 82 ? 13.679 -8.458 -7.693 1.00 96.88 82 ASP A C 1
ATOM 649 O O . ASP A 1 82 ? 13.708 -9.498 -7.036 1.00 96.88 82 ASP A O 1
ATOM 653 N N . LEU A 1 83 ? 12.989 -7.389 -7.297 1.00 97.94 83 LEU A N 1
ATOM 654 C CA . LEU A 1 83 ? 12.039 -7.404 -6.188 1.00 97.94 83 LEU A CA 1
ATOM 655 C C . LEU A 1 83 ? 10.617 -7.566 -6.731 1.00 97.94 83 LEU A C 1
ATOM 657 O O . LEU A 1 83 ? 10.356 -7.373 -7.920 1.00 97.94 83 LEU A O 1
ATOM 661 N N . LEU A 1 84 ? 9.669 -7.843 -5.835 1.00 97.62 84 LEU A N 1
ATOM 662 C CA . LEU A 1 84 ? 8.249 -7.795 -6.170 1.00 97.62 84 LEU A CA 1
ATOM 663 C C . LEU A 1 84 ? 7.848 -6.391 -6.652 1.00 97.62 84 LEU A C 1
ATOM 665 O O . LEU A 1 84 ? 8.180 -5.383 -6.023 1.00 97.62 84 LEU A O 1
ATOM 669 N N . ASP A 1 85 ? 7.072 -6.336 -7.734 1.00 96.44 85 ASP A N 1
ATOM 670 C CA . ASP A 1 85 ? 6.463 -5.100 -8.237 1.00 96.44 85 ASP A CA 1
ATOM 671 C C . ASP A 1 85 ? 5.189 -4.778 -7.438 1.00 96.44 85 ASP A C 1
ATOM 673 O O . ASP A 1 85 ? 4.063 -5.002 -7.885 1.00 96.44 85 ASP A O 1
ATOM 677 N N . ILE A 1 86 ? 5.389 -4.331 -6.196 1.00 97.19 86 ILE A N 1
ATOM 678 C CA . ILE A 1 86 ? 4.317 -4.025 -5.243 1.00 97.19 86 ILE A CA 1
ATOM 679 C C . ILE A 1 86 ? 3.701 -2.666 -5.555 1.00 97.19 86 ILE A C 1
ATOM 681 O O . ILE A 1 86 ? 4.388 -1.644 -5.634 1.00 97.19 86 ILE A O 1
ATOM 685 N N . ARG A 1 87 ? 2.371 -2.641 -5.657 1.00 96.19 87 ARG A N 1
ATOM 686 C CA . ARG A 1 87 ? 1.578 -1.441 -5.934 1.00 96.19 87 ARG A CA 1
ATOM 687 C C . ARG A 1 87 ? 0.347 -1.401 -5.043 1.00 96.19 87 ARG A C 1
ATOM 689 O O . ARG A 1 87 ? -0.090 -2.424 -4.528 1.00 96.19 87 ARG A O 1
ATOM 696 N N . GLN A 1 88 ? -0.212 -0.212 -4.839 1.00 97.06 88 GLN A N 1
ATOM 697 C CA . GLN A 1 88 ? -1.462 -0.082 -4.092 1.00 97.06 88 GLN A CA 1
ATOM 698 C C . GLN A 1 88 ? -2.626 -0.581 -4.954 1.00 97.06 88 GLN A C 1
ATOM 700 O O . GLN A 1 88 ? -2.760 -0.146 -6.100 1.00 97.06 88 GLN A O 1
ATOM 705 N N . MET A 1 89 ? -3.459 -1.461 -4.395 1.00 97.62 89 MET A N 1
ATOM 706 C CA . MET A 1 89 ? -4.638 -1.997 -5.072 1.00 97.62 89 MET A CA 1
ATOM 707 C C . MET A 1 89 ? -5.601 -0.864 -5.434 1.00 97.62 89 MET A C 1
ATOM 709 O O . MET A 1 89 ? -5.754 0.109 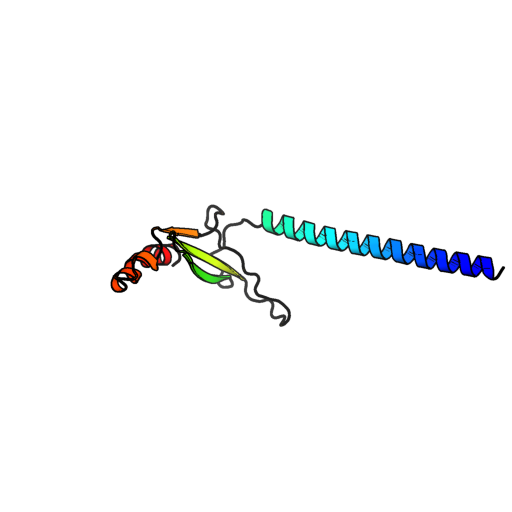-4.686 1.00 97.62 89 MET A O 1
ATOM 713 N N . ARG A 1 90 ? -6.254 -0.993 -6.587 1.00 97.56 90 ARG A N 1
ATOM 714 C CA . ARG A 1 90 ? -7.227 -0.038 -7.117 1.00 97.56 90 ARG A CA 1
ATOM 715 C C . ARG A 1 90 ? -8.594 -0.701 -7.222 1.00 97.56 90 ARG A C 1
ATOM 717 O O . ARG A 1 90 ? -8.705 -1.786 -7.786 1.00 97.56 90 ARG A O 1
ATOM 724 N N . ASP A 1 91 ? -9.624 -0.041 -6.704 1.00 96.81 91 ASP A N 1
ATOM 725 C CA . ASP A 1 91 ? -11.009 -0.485 -6.854 1.00 96.81 91 ASP A CA 1
ATOM 726 C C . ASP A 1 91 ? -11.507 -0.309 -8.303 1.00 96.81 91 ASP A C 1
ATOM 728 O O . ASP A 1 91 ? -10.833 0.273 -9.159 1.00 96.81 91 ASP A O 1
ATOM 732 N N . LYS A 1 92 ? -12.739 -0.751 -8.573 1.00 96.50 92 LYS A N 1
ATOM 733 C CA . LYS A 1 92 ? -13.411 -0.573 -9.874 1.00 96.50 92 LYS A CA 1
ATOM 734 C C . LYS A 1 92 ? -13.518 0.888 -10.342 1.00 96.50 92 LYS A C 1
ATOM 736 O O . LYS A 1 92 ? -13.709 1.141 -11.526 1.00 96.50 92 LYS A O 1
ATOM 741 N N . ASN A 1 93 ? -13.393 1.851 -9.429 1.00 96.56 93 ASN A N 1
ATOM 742 C CA . ASN A 1 93 ? -13.428 3.284 -9.710 1.00 96.56 93 ASN A CA 1
ATOM 743 C C . ASN A 1 93 ? -12.020 3.883 -9.858 1.00 96.56 93 ASN A C 1
ATOM 745 O O . ASN A 1 93 ? -11.881 5.112 -9.891 1.00 96.56 93 ASN A O 1
ATOM 749 N N . ARG A 1 94 ? -10.975 3.044 -9.937 1.00 96.38 94 ARG A N 1
ATOM 750 C CA . ARG A 1 94 ? -9.563 3.448 -10.034 1.00 96.38 94 ARG A CA 1
ATOM 751 C C . ARG A 1 94 ? -9.070 4.211 -8.799 1.00 96.38 94 ARG A C 1
ATOM 753 O O . ARG A 1 94 ? -8.088 4.964 -8.845 1.00 96.38 94 ARG A O 1
ATOM 760 N N . LYS A 1 95 ? -9.740 4.039 -7.658 1.00 96.56 95 LYS A N 1
ATOM 761 C CA . LYS A 1 95 ? -9.356 4.635 -6.377 1.00 96.56 95 LYS A CA 1
ATOM 762 C C . LYS A 1 95 ? -8.512 3.657 -5.569 1.00 96.56 95 LYS A C 1
ATOM 764 O O . LYS A 1 95 ? -8.763 2.457 -5.623 1.00 96.56 95 LYS A O 1
ATOM 769 N N . PRO A 1 96 ? -7.493 4.140 -4.841 1.00 96.81 96 PRO A N 1
ATOM 770 C CA . PRO A 1 96 ? -6.710 3.262 -3.990 1.00 96.81 96 PRO A CA 1
ATOM 771 C C . PRO A 1 96 ? -7.591 2.627 -2.912 1.00 96.81 96 PRO A C 1
ATOM 773 O O . PRO A 1 96 ? -8.383 3.326 -2.280 1.00 96.81 96 PRO A O 1
ATOM 776 N N . VAL A 1 97 ? -7.431 1.326 -2.689 1.00 97.94 97 VAL A N 1
ATOM 777 C CA . VAL A 1 97 ? -8.151 0.592 -1.645 1.00 97.94 97 VAL A CA 1
ATOM 778 C C . VAL A 1 97 ? -7.511 0.924 -0.297 1.00 97.94 97 VAL A C 1
ATOM 780 O O . VAL A 1 97 ? -6.461 0.397 0.081 1.00 97.94 97 VAL A O 1
ATOM 783 N N . VAL A 1 98 ? -8.115 1.892 0.388 1.00 98.12 98 VAL A N 1
ATOM 784 C CA . VAL A 1 98 ? -7.681 2.405 1.688 1.00 98.12 98 VAL A CA 1
ATOM 785 C C . VAL A 1 98 ? -8.899 2.792 2.518 1.00 98.12 98 VAL A C 1
ATOM 787 O O . VAL A 1 98 ? -9.832 3.414 2.011 1.00 98.12 98 VAL A O 1
ATOM 790 N N . MET A 1 99 ? -8.872 2.470 3.807 1.00 98.44 99 MET A N 1
ATOM 791 C CA . MET A 1 99 ? -9.883 2.910 4.768 1.00 98.44 99 MET A CA 1
ATOM 792 C C . MET A 1 99 ? -9.205 3.386 6.050 1.00 98.44 99 MET A C 1
ATOM 794 O O . MET A 1 99 ? -8.159 2.869 6.441 1.00 98.44 99 MET A O 1
ATOM 798 N N . LYS A 1 100 ? -9.795 4.394 6.701 1.00 98.31 100 LYS A N 1
ATOM 799 C CA . LYS A 1 100 ? -9.347 4.926 7.990 1.00 98.31 100 LYS A CA 1
ATOM 800 C C . LYS A 1 100 ? -10.493 4.911 8.995 1.00 98.31 100 LYS A C 1
ATOM 802 O O . LYS A 1 100 ? -11.593 5.341 8.661 1.00 98.31 100 LYS A O 1
ATOM 807 N N . ILE A 1 101 ? -10.182 4.548 10.234 1.00 98.56 101 ILE A N 1
ATOM 808 C CA . ILE A 1 101 ? -11.063 4.693 11.398 1.00 98.56 101 ILE A CA 1
ATOM 809 C C . ILE A 1 101 ? -10.397 5.549 12.487 1.00 98.56 101 ILE A C 1
ATOM 811 O O . ILE A 1 101 ? -9.207 5.873 12.410 1.00 98.56 101 ILE A O 1
ATOM 815 N N . LYS A 1 102 ? -11.192 5.977 13.470 1.00 98.19 102 LYS A N 1
ATOM 816 C CA . LYS A 1 102 ? -10.776 6.747 14.651 1.00 98.19 102 LYS A CA 1
ATOM 817 C C . LYS A 1 102 ? -11.540 6.232 15.887 1.00 98.19 102 LYS A C 1
ATOM 819 O O . LYS A 1 1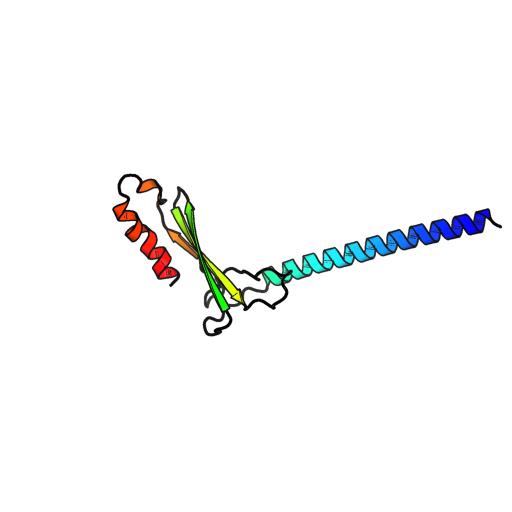02 ? -12.649 5.737 15.698 1.00 98.19 102 LYS A O 1
ATOM 824 N N . PRO A 1 103 ? -11.024 6.400 17.120 1.00 97.38 103 PRO A N 1
ATOM 825 C CA . PRO A 1 103 ? -9.723 6.983 17.474 1.00 97.38 103 PRO A CA 1
ATOM 826 C C . PRO A 1 103 ? -8.569 6.009 17.179 1.00 97.38 103 PRO A C 1
ATOM 828 O O . PRO A 1 103 ? -8.776 5.075 16.420 1.00 97.38 103 PRO A O 1
ATOM 831 N N . GLY A 1 104 ? -7.347 6.245 17.671 1.00 97.50 104 GLY A N 1
ATOM 832 C CA . GLY A 1 104 ? -6.238 5.293 17.517 1.00 97.50 104 GLY A CA 1
ATOM 833 C C . GLY A 1 104 ? -6.337 4.098 18.461 1.00 97.50 104 GLY A C 1
ATOM 834 O O . GLY A 1 104 ? -7.000 4.164 19.493 1.00 97.50 104 GLY A O 1
ATOM 835 N N . ILE A 1 105 ? -5.627 3.015 18.131 1.00 97.19 105 ILE A N 1
ATOM 836 C CA . ILE A 1 105 ? -5.648 1.771 18.922 1.00 97.19 105 ILE A CA 1
ATOM 837 C C . ILE A 1 105 ? -5.170 1.977 20.371 1.00 97.19 105 ILE A C 1
ATOM 839 O O . ILE A 1 105 ? -5.594 1.262 21.272 1.00 97.19 105 ILE A O 1
ATOM 843 N N . SER A 1 106 ? -4.311 2.977 20.602 1.00 97.00 106 SER A N 1
ATOM 844 C CA . SER A 1 106 ? -3.774 3.319 21.923 1.00 97.00 106 SER A CA 1
ATOM 845 C C . SER A 1 106 ? -4.843 3.766 22.920 1.00 97.00 106 SER A C 1
ATOM 847 O O . SER A 1 106 ? -4.634 3.613 24.118 1.00 97.00 106 SER A O 1
ATOM 849 N N . GLU A 1 107 ? -5.994 4.262 22.455 1.00 98.06 107 GLU A N 1
ATOM 850 C CA . GLU A 1 107 ? -7.108 4.637 23.340 1.00 98.06 107 GLU A CA 1
ATOM 851 C C . GLU A 1 107 ? -7.716 3.429 24.072 1.00 98.06 107 GLU A C 1
ATOM 853 O O . GLU A 1 107 ? -8.390 3.589 25.085 1.00 98.06 107 GLU A O 1
ATOM 858 N N . PHE A 1 108 ? -7.454 2.209 23.593 1.00 96.94 108 PHE A N 1
ATOM 859 C CA . PHE A 1 108 ? -7.919 0.964 24.205 1.00 96.94 108 PHE A CA 1
ATOM 860 C C . PHE A 1 108 ? -6.886 0.335 25.150 1.00 96.94 108 PHE A C 1
ATOM 862 O O . PHE A 1 108 ? -7.021 -0.834 25.503 1.00 96.94 108 PHE A O 1
ATOM 869 N N . ALA A 1 109 ? -5.864 1.079 25.593 1.00 97.06 109 ALA A N 1
ATOM 870 C CA . ALA A 1 109 ? -4.814 0.562 26.481 1.00 97.06 109 ALA A CA 1
ATOM 871 C C . ALA A 1 109 ? -5.355 -0.101 27.765 1.00 97.06 109 ALA A C 1
ATOM 873 O O . ALA A 1 109 ? -4.759 -1.051 28.265 1.00 97.06 109 ALA A O 1
ATOM 874 N N . THR A 1 110 ? -6.492 0.374 28.282 1.00 98.00 110 THR A N 1
ATOM 875 C CA . THR A 1 110 ? -7.173 -0.171 29.471 1.00 98.00 110 THR A CA 1
ATOM 876 C C . THR A 1 110 ? -8.355 -1.091 29.139 1.00 98.00 110 THR A C 1
ATOM 878 O O . THR A 1 110 ? -9.042 -1.554 30.046 1.00 98.00 110 THR A O 1
ATOM 881 N N . SER A 1 111 ? -8.620 -1.352 27.857 1.00 97.56 111 SER A N 1
ATOM 882 C CA . SER A 1 111 ? -9.705 -2.223 27.375 1.00 97.56 111 SER A CA 1
ATOM 883 C C . SER A 1 111 ? -9.248 -3.061 26.165 1.00 97.56 111 SER A C 1
ATOM 885 O O . SER A 1 111 ? -9.812 -2.920 25.072 1.00 97.56 111 SER A O 1
ATOM 887 N N . PRO A 1 112 ? -8.198 -3.900 26.308 1.00 97.31 112 PRO A N 1
ATOM 888 C CA . PRO A 1 112 ? -7.614 -4.667 25.203 1.00 97.31 112 PRO A CA 1
ATOM 889 C C . PRO A 1 112 ? -8.605 -5.630 24.532 1.00 97.31 112 PRO A C 1
ATOM 891 O O . PRO A 1 112 ? -8.474 -5.920 23.345 1.00 97.31 112 PRO A O 1
ATOM 894 N N . GLU A 1 113 ? -9.629 -6.085 25.252 1.00 97.81 113 GLU A N 1
ATOM 895 C CA . GLU A 1 113 ? -10.696 -6.942 24.735 1.00 97.81 113 GLU A CA 1
ATOM 896 C C . GLU A 1 113 ? -11.516 -6.284 23.612 1.00 97.81 113 GLU A C 1
ATOM 898 O O . GLU A 1 113 ? -12.053 -6.986 22.759 1.00 97.81 113 GLU A O 1
ATOM 903 N N . LYS A 1 114 ? -11.563 -4.945 23.552 1.00 97.50 114 LYS A N 1
ATOM 904 C CA . LYS A 1 114 ? -12.303 -4.185 22.524 1.00 97.50 114 LYS A CA 1
ATOM 905 C C . LYS A 1 114 ? -11.525 -3.990 21.221 1.00 97.50 114 LYS A C 1
ATOM 907 O O . LYS A 1 114 ? -12.076 -3.486 20.242 1.00 97.50 114 LYS A O 1
ATOM 912 N N . VAL A 1 115 ? -10.241 -4.356 21.187 1.00 97.38 115 VAL A N 1
ATOM 913 C CA . VAL A 1 115 ? -9.365 -4.109 20.028 1.00 97.38 115 VAL A CA 1
ATOM 914 C C . VAL A 1 115 ? -9.824 -4.886 18.793 1.00 97.38 115 VAL A C 1
ATOM 916 O O . VAL A 1 115 ? -9.773 -4.348 17.686 1.00 97.38 115 VAL A O 1
ATOM 919 N N . SER A 1 116 ? -10.312 -6.115 18.968 1.00 97.50 116 SER A N 1
ATOM 920 C CA . SER A 1 116 ? -10.828 -6.932 17.863 1.00 97.50 116 SER A CA 1
ATOM 921 C C . SER A 1 116 ? -12.010 -6.254 17.166 1.00 97.50 116 SER A C 1
ATOM 923 O O . SER A 1 116 ? -12.011 -6.125 15.939 1.00 97.50 116 SER A O 1
ATOM 925 N N . ASP A 1 117 ? -12.969 -5.739 17.936 1.00 98.12 117 ASP A N 1
ATOM 926 C CA . ASP A 1 117 ? -14.130 -5.019 17.400 1.00 98.12 117 ASP A CA 1
ATOM 927 C C . ASP A 1 117 ? -13.712 -3.716 16.712 1.00 98.12 117 ASP A C 1
ATOM 929 O O . ASP A 1 117 ? -14.214 -3.384 15.640 1.00 98.12 117 ASP A O 1
ATOM 933 N N . TYR A 1 118 ? -12.740 -2.999 17.285 1.00 98.06 118 TYR A N 1
ATOM 934 C CA . TYR A 1 118 ? -12.194 -1.777 16.698 1.00 98.06 118 TYR A CA 1
ATOM 935 C C . TYR A 1 118 ? -11.520 -2.023 15.335 1.00 98.06 118 TYR A C 1
ATOM 937 O O . TYR A 1 118 ? -11.713 -1.231 14.417 1.00 98.06 118 TYR A O 1
ATOM 945 N N . ILE A 1 119 ? -10.758 -3.109 15.164 1.00 97.88 119 ILE A N 1
ATOM 946 C CA . ILE A 1 119 ? -10.054 -3.417 13.903 1.00 97.88 119 ILE A CA 1
ATOM 947 C C . ILE A 1 119 ? -10.969 -4.077 12.859 1.00 97.88 119 ILE A C 1
ATOM 949 O O . ILE A 1 119 ? -10.719 -3.942 11.659 1.00 97.88 119 ILE A O 1
ATOM 953 N N . SER A 1 120 ? -12.051 -4.735 13.280 1.00 98.19 120 SER A N 1
ATOM 954 C CA . SER A 1 120 ? -12.952 -5.496 12.400 1.00 98.19 120 SER A CA 1
ATOM 955 C C . SER A 1 120 ? -13.448 -4.734 11.155 1.00 98.19 120 SER A C 1
ATOM 957 O O . SER A 1 120 ? -13.379 -5.302 10.064 1.00 98.19 120 SER A O 1
ATOM 959 N N . PRO A 1 121 ? -13.862 -3.449 11.228 1.00 98.44 121 PRO A N 1
ATOM 960 C CA . PRO A 1 121 ? -14.270 -2.693 10.042 1.00 98.44 121 PRO A CA 1
ATOM 961 C C . PRO A 1 121 ? -13.178 -2.582 8.970 1.00 98.44 121 PRO A C 1
ATOM 963 O O . PRO A 1 121 ? -13.486 -2.580 7.782 1.00 98.44 121 PRO A O 1
ATOM 966 N N . LEU A 1 122 ? -11.904 -2.509 9.373 1.00 98.44 122 LEU A N 1
ATOM 967 C CA . LEU A 1 122 ? -10.779 -2.435 8.440 1.00 98.44 122 LEU A CA 1
ATOM 968 C C . LEU A 1 122 ? -10.549 -3.766 7.721 1.00 98.44 122 LEU A C 1
ATOM 970 O O . LEU A 1 122 ? -10.220 -3.764 6.537 1.00 98.44 122 LEU A O 1
ATOM 974 N N . LEU A 1 123 ? -10.715 -4.886 8.429 1.00 97.88 123 LEU A N 1
ATOM 975 C CA . LEU A 1 123 ? -10.531 -6.219 7.856 1.00 97.88 123 LEU A CA 1
ATOM 976 C C . LEU A 1 123 ? -11.681 -6.578 6.915 1.00 97.88 123 LEU A C 1
ATOM 978 O O . LEU A 1 123 ? -11.409 -6.980 5.793 1.00 97.88 123 LEU A O 1
ATOM 982 N N . ASN A 1 124 ? -12.930 -6.312 7.309 1.00 98.00 124 ASN A N 1
ATOM 983 C CA . ASN A 1 124 ? -14.112 -6.519 6.457 1.00 98.00 124 ASN A CA 1
ATOM 984 C C . ASN A 1 124 ? -14.111 -5.636 5.200 1.00 98.00 124 ASN A C 1
ATOM 986 O O . ASN A 1 124 ? -14.768 -5.938 4.211 1.00 98.00 124 ASN A O 1
ATOM 990 N N . PHE A 1 125 ? -13.426 -4.491 5.242 1.00 97.88 125 PHE A N 1
ATOM 991 C CA . PHE A 1 125 ? -13.229 -3.668 4.052 1.00 97.88 125 PHE A CA 1
ATOM 992 C C . PHE A 1 125 ? -12.207 -4.279 3.082 1.00 97.88 125 PHE A C 1
ATOM 994 O O . PHE A 1 125 ? -12.302 -4.060 1.876 1.00 97.88 125 PHE A O 1
ATOM 1001 N N . ALA A 1 126 ? -11.208 -4.992 3.605 1.00 95.50 126 ALA A N 1
ATOM 1002 C CA . ALA A 1 126 ? -10.091 -5.517 2.829 1.00 95.50 126 ALA A CA 1
ATOM 1003 C C . ALA A 1 126 ? -10.287 -6.967 2.348 1.00 95.50 126 ALA A C 1
ATOM 1005 O O . ALA A 1 126 ? -9.610 -7.352 1.393 1.00 95.50 126 ALA A O 1
ATOM 1006 N N . ALA A 1 127 ? -11.155 -7.748 3.002 1.00 80.25 127 ALA A N 1
ATOM 1007 C CA . ALA A 1 127 ? -11.355 -9.182 2.786 1.00 80.25 127 ALA A CA 1
ATOM 1008 C C . ALA A 1 127 ? -12.838 -9.578 2.811 1.00 80.25 127 ALA A C 1
ATOM 1010 O O . ALA A 1 127 ? -13.591 -8.994 3.623 1.00 80.25 127 ALA A O 1
#